Protein AF-A0A2G9TCK2-F1 (afdb_monomer_lite)

Structure (mmCIF, N/CA/C/O backbone):
data_AF-A0A2G9TCK2-F1
#
_entry.id   AF-A0A2G9TCK2-F1
#
loop_
_atom_site.group_PDB
_atom_site.id
_atom_site.type_symbol
_atom_site.label_atom_id
_atom_site.label_alt_id
_atom_site.label_comp_id
_atom_site.label_asym_id
_atom_site.label_entity_id
_atom_site.label_seq_id
_atom_site.pdbx_PDB_ins_code
_atom_site.Cartn_x
_atom_site.Cartn_y
_atom_site.Cartn_z
_atom_site.occupancy
_atom_site.B_iso_or_equiv
_atom_site.auth_seq_id
_atom_site.auth_comp_id
_atom_site.auth_asym_id
_atom_site.auth_atom_id
_atom_site.pdbx_PDB_model_num
ATOM 1 N N . PRO A 1 1 ? 6.711 -4.823 -14.436 1.00 47.94 1 PRO A N 1
ATOM 2 C CA . PRO A 1 1 ? 7.506 -5.635 -15.397 1.00 47.94 1 PRO A CA 1
ATOM 3 C C . PRO A 1 1 ? 9.029 -5.456 -15.222 1.00 47.94 1 PRO A C 1
ATOM 5 O O . PRO A 1 1 ? 9.559 -4.376 -15.463 1.00 47.94 1 PRO A O 1
ATOM 8 N N . SER A 1 2 ? 9.740 -6.509 -14.799 1.00 54.88 2 SER A N 1
ATOM 9 C CA . SER A 1 2 ? 11.203 -6.491 -14.633 1.00 54.88 2 SER A CA 1
ATOM 10 C C . SER A 1 2 ? 11.916 -6.965 -15.904 1.00 54.88 2 SER A C 1
ATOM 12 O O . SER A 1 2 ? 12.131 -8.165 -16.093 1.00 54.88 2 SER A O 1
ATOM 14 N N . THR A 1 3 ? 12.307 -6.034 -16.771 1.00 55.91 3 THR A N 1
ATOM 15 C CA . THR A 1 3 ? 13.077 -6.352 -17.979 1.00 55.91 3 THR A CA 1
ATOM 16 C C . THR A 1 3 ? 14.489 -5.796 -17.843 1.00 55.91 3 THR A C 1
ATOM 18 O O . THR A 1 3 ? 14.697 -4.639 -17.486 1.00 55.91 3 THR A O 1
ATOM 21 N N . VAL A 1 4 ? 15.488 -6.631 -18.121 1.00 64.31 4 VAL A N 1
ATOM 22 C CA . VAL A 1 4 ? 16.882 -6.184 -18.199 1.00 64.31 4 VAL A CA 1
ATOM 23 C C . VAL A 1 4 ? 17.215 -5.939 -19.663 1.00 64.31 4 VAL A C 1
ATOM 25 O O . VAL A 1 4 ? 17.347 -6.883 -20.443 1.00 64.31 4 VAL A O 1
ATOM 28 N N . TYR A 1 5 ? 17.361 -4.671 -20.037 1.00 65.25 5 TYR A N 1
ATOM 29 C CA . TYR A 1 5 ? 17.766 -4.280 -21.380 1.00 65.25 5 TYR A CA 1
ATOM 30 C C . TYR A 1 5 ? 19.286 -4.298 -21.500 1.00 65.25 5 TYR A C 1
ATOM 32 O O . TYR A 1 5 ? 20.031 -3.862 -20.619 1.00 65.25 5 TYR A O 1
ATOM 40 N N . ARG A 1 6 ? 19.746 -4.826 -22.631 1.00 73.62 6 ARG A N 1
ATOM 41 C CA . ARG A 1 6 ? 21.156 -4.918 -23.000 1.00 73.62 6 ARG A CA 1
ATOM 42 C C . ARG A 1 6 ? 21.395 -3.926 -24.124 1.00 73.62 6 ARG A C 1
ATOM 44 O O . ARG A 1 6 ? 21.000 -4.185 -25.255 1.00 73.62 6 ARG A O 1
ATOM 51 N N . LEU A 1 7 ? 22.019 -2.800 -23.804 1.00 72.62 7 LEU A N 1
ATOM 52 C CA . LEU A 1 7 ? 22.231 -1.710 -24.750 1.00 72.62 7 LEU A CA 1
ATOM 53 C C . LEU A 1 7 ? 23.680 -1.707 -25.243 1.00 72.62 7 LEU A C 1
ATOM 55 O O . LEU A 1 7 ? 24.627 -1.890 -24.471 1.00 72.62 7 LEU A O 1
ATOM 59 N N . ARG A 1 8 ? 23.842 -1.502 -26.549 1.00 70.44 8 ARG A N 1
ATOM 60 C CA . ARG A 1 8 ? 25.108 -1.186 -27.214 1.00 70.44 8 ARG A CA 1
ATOM 61 C C . ARG A 1 8 ? 24.833 -0.091 -28.230 1.00 70.44 8 ARG A C 1
ATOM 63 O O . ARG A 1 8 ? 23.786 -0.107 -28.865 1.00 70.44 8 ARG A O 1
ATOM 70 N N . ALA A 1 9 ? 25.776 0.825 -28.369 1.00 73.31 9 ALA A N 1
ATOM 71 C CA . ALA A 1 9 ? 25.702 1.912 -29.329 1.00 73.31 9 ALA A CA 1
ATOM 72 C C . ALA A 1 9 ? 26.785 1.726 -30.391 1.00 73.31 9 ALA A C 1
ATOM 74 O O . ALA A 1 9 ? 27.914 1.352 -30.068 1.00 73.31 9 ALA A O 1
ATOM 75 N N . THR A 1 10 ? 26.441 1.996 -31.639 1.00 62.34 10 THR A N 1
ATOM 76 C CA . THR A 1 10 ? 27.368 2.120 -32.766 1.00 62.34 10 THR A CA 1
ATOM 77 C C . THR A 1 10 ? 27.177 3.498 -33.386 1.00 62.34 10 THR A C 1
ATOM 79 O O . THR A 1 10 ? 26.132 4.126 -33.218 1.00 62.34 10 THR A O 1
ATOM 82 N N . VAL A 1 11 ? 28.207 3.999 -34.060 1.00 67.12 11 VAL A N 1
ATOM 83 C CA . VAL A 1 11 ? 28.167 5.273 -34.783 1.00 67.12 11 VAL A CA 1
ATOM 84 C C . VAL A 1 11 ? 28.315 4.970 -36.268 1.00 67.12 11 VAL A C 1
ATOM 86 O O . VAL A 1 11 ? 29.211 4.220 -36.652 1.00 67.12 11 VAL A O 1
ATOM 89 N N . LEU A 1 12 ? 27.451 5.539 -37.106 1.00 61.47 12 LEU A N 1
ATOM 90 C CA . LEU A 1 12 ? 27.493 5.373 -38.558 1.00 61.47 12 LEU A CA 1
ATOM 91 C C . LEU A 1 12 ? 28.049 6.650 -39.195 1.00 61.47 12 LEU A C 1
ATOM 93 O O . LEU A 1 12 ? 27.410 7.693 -39.127 1.00 61.47 12 LEU A O 1
ATOM 97 N N . ILE A 1 13 ? 29.219 6.576 -39.834 1.00 65.38 13 ILE A N 1
ATOM 98 C CA . ILE A 1 13 ? 29.848 7.722 -40.511 1.00 65.38 13 ILE A CA 1
ATOM 99 C C . ILE A 1 13 ? 30.075 7.350 -41.973 1.00 65.38 13 ILE A C 1
ATOM 101 O O . ILE A 1 13 ? 30.767 6.377 -42.263 1.00 65.38 13 ILE A O 1
ATOM 105 N N . ASN A 1 14 ? 29.514 8.127 -42.907 1.00 73.44 14 ASN A N 1
ATOM 106 C CA . ASN A 1 14 ? 29.665 7.900 -44.352 1.00 73.44 14 ASN A CA 1
ATOM 107 C C . ASN A 1 14 ? 29.357 6.450 -44.783 1.00 73.44 14 ASN A C 1
ATOM 109 O O . ASN A 1 14 ? 30.110 5.863 -45.556 1.00 73.44 14 ASN A O 1
ATOM 113 N N . GLN A 1 15 ? 28.262 5.865 -44.279 1.00 79.81 15 GLN A N 1
ATOM 114 C CA . GLN A 1 15 ? 27.849 4.471 -44.542 1.00 79.81 15 GLN A CA 1
ATOM 115 C C . GLN A 1 15 ? 28.784 3.389 -43.963 1.00 79.81 15 GLN A C 1
ATOM 117 O O . GLN A 1 15 ? 28.622 2.210 -44.274 1.00 79.81 15 GLN A O 1
ATOM 122 N N . VAL A 1 16 ? 29.743 3.758 -43.109 1.00 67.81 16 VAL A N 1
ATOM 123 C CA . VAL A 1 16 ? 30.616 2.817 -42.398 1.00 67.81 16 VAL A CA 1
ATOM 124 C C . VAL A 1 16 ? 30.284 2.850 -40.909 1.00 67.81 16 VAL A C 1
ATOM 126 O O . VAL A 1 16 ? 30.328 3.903 -40.273 1.00 67.81 16 VAL A O 1
ATOM 129 N N . GLU A 1 17 ? 29.924 1.692 -40.357 1.00 76.62 17 GLU A N 1
ATOM 130 C CA . GLU A 1 17 ? 29.547 1.539 -38.949 1.00 76.62 17 GLU A CA 1
ATOM 131 C C . GLU A 1 17 ? 30.781 1.321 -38.060 1.00 76.62 17 GLU A C 1
ATOM 133 O O . GLU A 1 17 ? 31.717 0.602 -38.419 1.00 76.62 17 GLU A O 1
ATOM 138 N N . SER A 1 18 ? 30.795 1.952 -36.887 1.00 75.69 18 SER A N 1
ATOM 139 C CA . SER A 1 18 ? 31.863 1.816 -35.903 1.00 75.69 18 SER A CA 1
ATOM 140 C C . SER A 1 18 ? 31.794 0.487 -35.154 1.00 75.69 18 SER A C 1
ATOM 142 O O . SER A 1 18 ? 30.760 -0.176 -35.077 1.00 75.69 18 SER A O 1
ATOM 144 N N . SER A 1 19 ? 32.883 0.150 -34.464 1.00 73.56 19 SER A N 1
ATOM 145 C CA . SER A 1 19 ? 32.839 -0.892 -33.438 1.00 73.56 19 SER A CA 1
ATOM 146 C C . SER A 1 19 ? 31.801 -0.545 -32.355 1.00 73.56 19 SER A C 1
ATOM 148 O O . SER A 1 19 ? 31.714 0.625 -31.963 1.00 73.56 19 SER A O 1
ATOM 150 N N . PRO A 1 20 ? 31.045 -1.532 -31.836 1.00 75.19 20 PRO A N 1
ATOM 151 C CA . PRO A 1 20 ? 30.061 -1.299 -30.785 1.00 75.19 20 PRO A CA 1
ATOM 152 C C . PRO A 1 20 ? 30.689 -0.812 -29.481 1.00 75.19 20 PRO A C 1
ATOM 154 O O . PRO A 1 20 ? 31.794 -1.216 -29.108 1.00 75.19 20 PRO A O 1
ATOM 157 N N . SER A 1 21 ? 29.935 -0.004 -28.741 1.00 71.06 21 SER A N 1
ATOM 158 C CA . SER A 1 21 ? 30.275 0.410 -27.386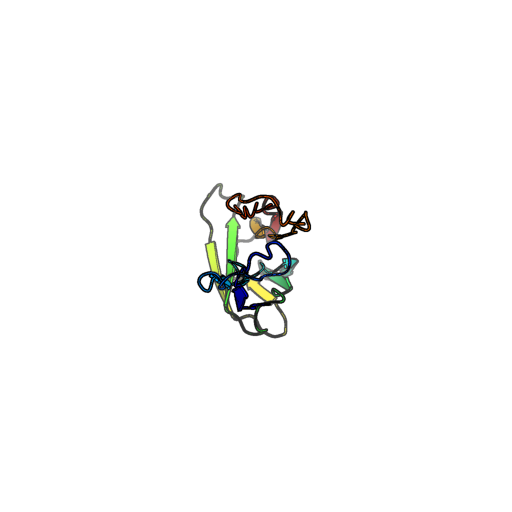 1.00 71.06 21 SER A CA 1
ATOM 159 C C . SER A 1 21 ? 30.308 -0.778 -26.413 1.00 71.06 21 SER A C 1
ATOM 161 O O . SER A 1 21 ? 29.878 -1.903 -26.705 1.00 71.06 21 SER A O 1
ATOM 163 N N . LYS A 1 22 ? 30.826 -0.524 -25.205 1.00 66.81 22 LYS A N 1
ATOM 164 C CA . LYS A 1 22 ? 30.740 -1.486 -24.100 1.00 66.81 22 LYS A CA 1
ATOM 165 C C . LYS A 1 22 ? 29.272 -1.755 -23.760 1.00 66.81 22 LYS A C 1
ATOM 167 O O . LYS A 1 22 ? 28.427 -0.874 -23.859 1.00 66.81 22 LYS A O 1
ATOM 172 N N . LEU A 1 23 ? 28.989 -2.986 -23.339 1.00 66.69 23 LEU A N 1
ATOM 173 C CA . LEU A 1 23 ? 27.641 -3.404 -22.967 1.00 66.69 23 LEU A CA 1
ATOM 174 C C . LEU A 1 23 ? 27.151 -2.614 -21.745 1.00 66.69 23 LEU A C 1
ATOM 176 O O . LEU A 1 23 ? 27.774 -2.687 -20.686 1.00 66.69 23 LEU A O 1
ATOM 180 N N . ILE A 1 24 ? 26.018 -1.931 -21.892 1.00 73.81 24 ILE A N 1
ATOM 181 C CA . ILE A 1 24 ? 25.300 -1.276 -20.798 1.00 73.81 24 ILE A CA 1
ATOM 182 C C . ILE A 1 24 ? 24.120 -2.168 -20.408 1.00 73.81 24 ILE A C 1
ATOM 184 O O . ILE A 1 24 ? 23.391 -2.670 -21.267 1.00 73.81 24 ILE A O 1
ATOM 188 N N . LEU A 1 25 ? 23.956 -2.393 -19.106 1.00 65.44 25 LEU A N 1
ATOM 189 C CA . LEU A 1 25 ? 22.826 -3.126 -18.544 1.00 65.44 25 LEU A CA 1
ATOM 190 C C . LEU A 1 25 ? 21.871 -2.118 -17.912 1.00 65.44 25 LEU A C 1
ATOM 192 O O . LEU A 1 25 ? 22.225 -1.481 -16.923 1.00 65.44 25 LEU A O 1
ATOM 196 N N . LEU A 1 26 ? 20.676 -1.985 -18.481 1.00 64.81 26 LEU A N 1
ATOM 197 C CA . LEU A 1 26 ? 19.606 -1.172 -17.916 1.00 64.81 26 LEU A CA 1
ATOM 198 C C . LEU A 1 26 ? 18.586 -2.106 -17.274 1.00 64.81 26 LEU A C 1
ATOM 200 O O . LEU A 1 26 ? 17.916 -2.879 -17.957 1.00 64.81 26 LEU A O 1
ATOM 204 N N . ASN A 1 27 ? 18.492 -2.051 -15.952 1.00 62.16 27 ASN A N 1
ATOM 205 C CA . ASN A 1 27 ? 17.476 -2.781 -15.215 1.00 62.16 27 ASN A CA 1
ATOM 206 C C . ASN A 1 27 ? 16.262 -1.867 -15.031 1.00 62.16 27 ASN A C 1
ATOM 208 O O . ASN A 1 27 ? 16.377 -0.853 -14.351 1.00 62.16 27 ASN A O 1
ATOM 212 N N . THR A 1 28 ? 15.121 -2.216 -15.627 1.00 60.56 28 THR A N 1
ATOM 213 C CA . THR A 1 28 ? 13.873 -1.451 -15.459 1.00 60.56 28 THR A CA 1
ATOM 214 C C . THR A 1 28 ? 13.026 -1.957 -14.303 1.00 60.56 28 THR A C 1
ATOM 216 O O . THR A 1 28 ? 11.824 -1.704 -14.269 1.00 60.56 28 THR A O 1
ATOM 219 N N . ARG A 1 29 ? 13.606 -2.726 -13.374 1.00 57.66 29 ARG A N 1
ATOM 220 C CA . ARG A 1 29 ? 12.928 -3.036 -12.121 1.00 57.66 29 ARG A CA 1
ATOM 221 C C . ARG A 1 29 ? 12.615 -1.711 -11.427 1.00 57.66 29 ARG A C 1
ATOM 223 O O . ARG A 1 29 ? 13.535 -0.975 -11.078 1.00 57.66 29 ARG A O 1
ATOM 230 N N . GLU A 1 30 ? 11.325 -1.430 -11.266 1.00 56.97 30 GLU A N 1
ATOM 231 C CA . GLU A 1 30 ? 10.819 -0.389 -10.372 1.00 56.97 30 GLU A CA 1
ATOM 232 C C . GLU A 1 30 ? 11.573 -0.511 -9.039 1.00 56.97 30 GLU A C 1
ATOM 234 O O . GLU A 1 30 ? 11.705 -1.605 -8.483 1.00 56.97 30 GLU A O 1
ATOM 239 N N . ALA A 1 31 ? 12.171 0.587 -8.573 1.00 52.81 31 ALA A N 1
ATOM 240 C CA . ALA A 1 31 ? 13.053 0.562 -7.405 1.00 52.81 31 ALA A CA 1
ATOM 241 C C . ALA A 1 31 ? 12.311 0.197 -6.102 1.00 52.81 31 ALA A C 1
ATOM 243 O O . ALA A 1 31 ? 12.950 -0.141 -5.107 1.00 52.81 31 ALA A O 1
ATOM 244 N N . ALA A 1 32 ? 10.978 0.216 -6.121 1.00 55.81 32 ALA A N 1
ATOM 245 C CA . ALA A 1 32 ? 10.106 -0.244 -5.056 1.00 55.81 32 ALA A CA 1
ATOM 246 C C . ALA A 1 32 ? 8.848 -0.862 -5.673 1.00 55.81 32 ALA A C 1
ATOM 248 O O . ALA A 1 32 ? 8.403 -0.412 -6.725 1.00 55.81 32 ALA A O 1
ATOM 249 N N . SER A 1 33 ? 8.293 -1.874 -5.004 1.00 59.94 33 SER A N 1
ATOM 250 C CA . SER A 1 33 ? 6.962 -2.385 -5.330 1.00 59.94 33 SER A CA 1
ATOM 251 C C . SER A 1 33 ? 5.957 -1.242 -5.336 1.00 59.94 33 SER A C 1
ATOM 253 O O . SER A 1 33 ? 6.061 -0.346 -4.486 1.00 59.94 33 SER A O 1
ATOM 255 N N . LYS A 1 34 ? 4.948 -1.286 -6.214 1.00 71.06 34 LYS A N 1
ATOM 256 C CA . LYS A 1 34 ? 3.823 -0.356 -6.067 1.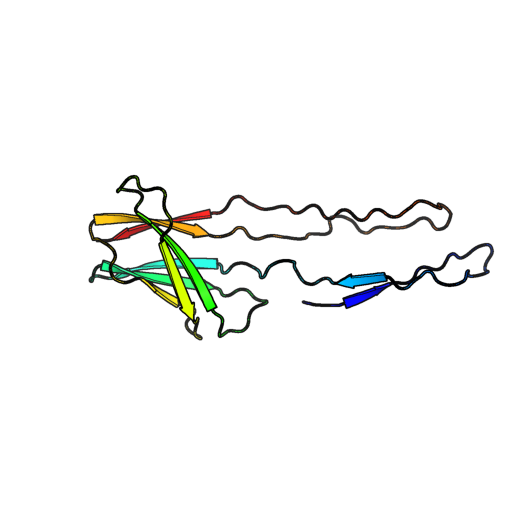00 71.06 34 LYS A CA 1
ATOM 257 C C . LYS A 1 34 ? 3.194 -0.555 -4.688 1.00 71.06 34 LYS A C 1
ATOM 259 O O . LYS A 1 34 ? 3.238 -1.645 -4.114 1.00 71.06 34 LYS A O 1
ATOM 264 N N . SER A 1 35 ? 2.671 0.524 -4.116 1.00 73.06 35 SER A N 1
ATOM 265 C CA . SER A 1 35 ? 2.041 0.462 -2.797 1.00 73.06 35 SER A CA 1
ATOM 266 C C . SER A 1 35 ? 0.605 -0.052 -2.918 1.00 73.06 35 SER A C 1
ATOM 268 O O . SER A 1 35 ? -0.091 0.338 -3.857 1.00 73.06 35 SER A O 1
ATOM 270 N N . PRO A 1 36 ? 0.132 -0.903 -1.992 1.00 81.62 36 PRO A N 1
ATOM 271 C CA . PRO A 1 36 ? -1.260 -1.332 -1.974 1.00 81.62 36 PRO A CA 1
ATOM 272 C C . PRO A 1 36 ? -2.197 -0.144 -1.710 1.00 81.62 36 PRO A C 1
ATOM 274 O O . PRO A 1 36 ? -1.880 0.772 -0.946 1.00 81.62 36 PRO A O 1
ATOM 277 N N . LEU A 1 37 ? -3.377 -0.176 -2.325 1.00 85.19 37 LEU A N 1
ATOM 278 C CA . LEU A 1 37 ? -4.378 0.886 -2.225 1.00 85.19 37 LEU A CA 1
ATOM 279 C C . LEU A 1 37 ? -5.436 0.523 -1.183 1.00 85.19 37 LEU A C 1
ATOM 281 O O . LEU A 1 37 ? -6.158 -0.453 -1.366 1.00 85.19 37 LEU A O 1
ATOM 285 N N . ILE A 1 38 ? -5.596 1.325 -0.129 1.00 87.50 38 ILE A N 1
ATOM 286 C CA . ILE A 1 38 ? -6.697 1.144 0.829 1.00 87.50 38 ILE A CA 1
ATOM 287 C C . ILE A 1 38 ? -8.011 1.537 0.139 1.00 87.50 38 ILE A C 1
ATOM 289 O O . ILE A 1 38 ? -8.207 2.690 -0.232 1.00 87.50 38 ILE A O 1
ATOM 293 N N . GLN A 1 39 ? -8.923 0.580 -0.027 1.00 88.06 39 GLN A N 1
ATOM 294 C CA . GLN A 1 39 ? -10.230 0.796 -0.651 1.00 88.06 39 GLN A CA 1
ATOM 295 C C . GLN A 1 39 ? -11.289 1.213 0.369 1.00 88.06 39 GLN A C 1
ATOM 297 O O . GLN A 1 39 ? -12.115 2.083 0.091 1.00 88.06 39 GLN A O 1
ATOM 302 N N . ALA A 1 40 ? -11.292 0.578 1.542 1.00 88.38 40 ALA A N 1
ATOM 303 C CA . ALA A 1 40 ? -12.264 0.863 2.586 1.00 88.38 40 ALA A CA 1
ATOM 304 C C . ALA A 1 40 ? -11.733 0.522 3.978 1.00 88.38 40 ALA A C 1
ATOM 306 O O . ALA A 1 40 ? -10.947 -0.407 4.156 1.00 88.38 40 ALA A O 1
ATOM 307 N N . VAL A 1 41 ? -12.245 1.246 4.975 1.00 91.00 41 VAL A N 1
ATOM 308 C CA . VAL A 1 41 ? -12.027 0.971 6.397 1.00 91.00 41 VAL A CA 1
ATOM 309 C C . VAL A 1 41 ? -13.386 0.801 7.066 1.00 91.00 41 VAL A C 1
ATOM 311 O O . VAL A 1 41 ? -14.225 1.702 7.023 1.00 91.00 41 VAL A O 1
ATOM 314 N N . LYS A 1 42 ? -13.631 -0.372 7.653 1.00 90.81 42 LYS A N 1
ATOM 315 C CA . LYS A 1 42 ? -14.903 -0.733 8.293 1.00 90.81 42 LYS A CA 1
ATOM 316 C C . LYS A 1 42 ? -14.691 -0.978 9.776 1.00 90.81 42 LYS A C 1
ATOM 318 O O . LYS A 1 42 ? -13.923 -1.850 10.167 1.00 90.81 42 LYS A O 1
ATOM 323 N N . VAL A 1 43 ? -15.414 -0.230 10.598 1.00 89.88 43 VAL A N 1
ATOM 324 C CA . VAL A 1 43 ? -15.392 -0.373 12.055 1.00 89.88 43 VAL A CA 1
ATOM 325 C C . VAL A 1 43 ? -16.432 -1.414 12.453 1.00 89.88 43 VAL A C 1
ATOM 327 O O . VAL A 1 43 ? -17.600 -1.318 12.073 1.00 89.88 43 VAL A O 1
ATOM 330 N N . LEU A 1 44 ? -16.004 -2.433 13.188 1.00 87.94 44 LEU A N 1
ATOM 331 C CA . LEU A 1 44 ? -16.857 -3.499 13.693 1.00 87.94 44 LEU A CA 1
ATOM 332 C C . LEU A 1 44 ? -17.420 -3.124 15.068 1.00 87.94 44 LEU A C 1
ATOM 334 O O . LEU A 1 44 ? -16.815 -2.383 15.837 1.00 87.94 44 LEU A O 1
ATOM 338 N N . VAL A 1 45 ? -18.573 -3.702 15.404 1.00 82.69 45 VAL A N 1
ATOM 339 C CA . VAL A 1 45 ? -19.274 -3.486 16.687 1.00 82.69 45 VAL A CA 1
ATOM 340 C C . VAL A 1 45 ? -18.459 -3.864 17.927 1.00 82.69 45 VAL A C 1
ATOM 342 O O . VAL A 1 45 ? -18.777 -3.418 19.021 1.00 82.69 45 VAL A O 1
ATOM 345 N N . ASN A 1 46 ? -17.422 -4.686 17.776 1.00 82.50 46 ASN A N 1
ATOM 346 C CA . ASN A 1 46 ? -16.530 -5.091 18.863 1.00 82.50 46 ASN A CA 1
ATOM 347 C C . ASN A 1 46 ? -15.298 -4.171 19.011 1.00 82.50 46 ASN A C 1
ATOM 349 O O . ASN A 1 46 ? -14.334 -4.565 19.666 1.00 82.50 46 ASN A O 1
ATOM 353 N N . GLY A 1 47 ? -15.287 -3.006 18.352 1.00 81.38 47 GLY A N 1
ATOM 354 C CA . GLY A 1 47 ? -14.169 -2.057 18.361 1.00 81.38 47 GLY A CA 1
ATOM 355 C C . GLY A 1 47 ? -12.978 -2.465 17.485 1.00 81.38 47 GLY A C 1
ATOM 356 O O . GLY A 1 47 ? -11.978 -1.754 17.432 1.00 81.38 47 GLY A O 1
ATOM 357 N N . SER A 1 48 ? -13.058 -3.599 16.782 1.00 89.62 48 SER A N 1
ATOM 358 C CA . SER A 1 48 ? -12.050 -3.980 15.785 1.00 89.62 48 SER A CA 1
ATOM 359 C C . SER A 1 48 ? -12.303 -3.260 14.463 1.00 89.62 48 SER A C 1
ATOM 361 O O . SER A 1 48 ? -13.425 -2.846 14.172 1.00 89.62 48 SER A O 1
ATOM 363 N N . VAL A 1 49 ? -11.268 -3.117 13.642 1.00 91.69 49 VAL A N 1
ATOM 364 C CA . VAL A 1 49 ? -11.353 -2.393 12.370 1.00 91.69 49 VAL A CA 1
ATOM 365 C C . VAL A 1 49 ? -10.792 -3.244 11.252 1.00 91.69 49 VAL A C 1
ATOM 367 O O . VAL A 1 49 ? -9.783 -3.921 11.410 1.00 91.69 49 VAL A O 1
ATOM 370 N N . PHE A 1 50 ? -11.467 -3.209 10.115 1.00 90.44 50 PHE A N 1
ATOM 371 C CA . PHE A 1 50 ? -11.140 -3.998 8.948 1.00 90.44 50 PHE A CA 1
ATOM 372 C C . PHE A 1 50 ? -10.735 -3.095 7.791 1.00 90.44 50 PHE A C 1
ATOM 374 O O . PHE A 1 50 ? -11.488 -2.189 7.433 1.00 90.44 50 PHE A O 1
ATOM 381 N N . PHE A 1 51 ? -9.574 -3.359 7.205 1.00 92.19 51 PHE A N 1
ATOM 382 C CA . PHE A 1 51 ? -9.105 -2.691 5.997 1.00 92.19 51 PHE A CA 1
ATOM 383 C C . PHE A 1 51 ? -9.343 -3.615 4.814 1.00 92.19 51 PHE A C 1
ATOM 385 O O . PHE A 1 51 ? -8.920 -4.768 4.833 1.00 92.19 51 PHE A O 1
ATOM 392 N N . GLU A 1 52 ? -10.009 -3.098 3.791 1.00 91.38 52 GLU A N 1
ATOM 393 C CA . GLU A 1 52 ? -10.067 -3.696 2.459 1.00 91.38 52 GLU A CA 1
ATOM 394 C C . GLU A 1 52 ? -9.065 -2.937 1.591 1.00 91.38 52 GLU A C 1
ATOM 396 O O . GLU A 1 52 ? -9.109 -1.704 1.543 1.00 91.38 52 GLU A O 1
ATOM 401 N N . PHE A 1 53 ? -8.150 -3.649 0.938 1.00 88.06 53 PHE A N 1
ATOM 402 C CA . PHE A 1 53 ? -7.132 -3.042 0.088 1.00 88.06 53 PHE A CA 1
ATOM 403 C C . PHE A 1 53 ? -7.004 -3.774 -1.247 1.00 88.06 53 PHE A C 1
ATOM 405 O O . PHE A 1 53 ? -7.364 -4.939 -1.377 1.00 88.06 53 PHE A O 1
ATOM 412 N N . LEU A 1 54 ? -6.491 -3.069 -2.249 1.00 86.75 54 LEU A N 1
ATOM 413 C CA . LEU A 1 54 ? -6.074 -3.643 -3.517 1.00 86.75 54 LEU A CA 1
ATOM 414 C C . LEU A 1 54 ? -4.565 -3.931 -3.432 1.00 86.75 54 LEU A C 1
ATOM 416 O O . LEU A 1 54 ? -3.798 -2.986 -3.212 1.00 86.75 54 LEU A O 1
ATOM 420 N N . PRO A 1 55 ? -4.121 -5.193 -3.574 1.00 82.94 55 PRO A N 1
ATOM 421 C CA . PRO A 1 55 ? -2.706 -5.518 -3.689 1.00 82.94 55 PRO A CA 1
ATOM 422 C C . PRO A 1 55 ? -2.071 -4.804 -4.884 1.00 82.94 55 PRO A C 1
ATOM 424 O O . PRO A 1 55 ? -2.742 -4.468 -5.861 1.00 82.94 55 PRO A O 1
ATOM 427 N N . ALA A 1 56 ? -0.764 -4.596 -4.808 1.00 76.38 56 ALA A N 1
ATOM 428 C CA . ALA A 1 56 ? 0.007 -4.057 -5.913 1.00 76.38 56 ALA A CA 1
ATOM 429 C C . ALA A 1 56 ? 0.095 -5.071 -7.069 1.00 76.38 56 ALA A C 1
ATOM 431 O O . ALA A 1 56 ? 0.263 -6.266 -6.837 1.00 76.38 56 ALA A O 1
ATOM 432 N N . GLU A 1 57 ? -0.026 -4.600 -8.315 1.00 71.88 57 GLU A N 1
ATOM 433 C CA . GLU A 1 57 ? -0.071 -5.459 -9.515 1.00 71.88 57 GLU A CA 1
ATOM 434 C C . GLU A 1 57 ? 1.222 -6.256 -9.754 1.00 71.88 57 GLU A C 1
ATOM 436 O O . GLU A 1 57 ? 1.227 -7.247 -10.484 1.00 71.88 57 GLU A O 1
ATOM 441 N N . ASP A 1 58 ? 2.329 -5.805 -9.172 1.00 66.12 58 ASP A N 1
ATOM 442 C CA . ASP A 1 58 ? 3.663 -6.380 -9.301 1.00 66.12 58 ASP A CA 1
ATOM 443 C C . ASP A 1 58 ? 4.032 -7.344 -8.159 1.00 66.12 58 ASP A C 1
ATOM 445 O O . ASP A 1 58 ? 5.178 -7.791 -8.078 1.00 66.12 58 ASP A O 1
ATOM 449 N N . VAL A 1 59 ? 3.062 -7.687 -7.306 1.00 65.31 59 VAL A N 1
ATOM 450 C CA . VAL A 1 59 ? 3.245 -8.510 -6.108 1.00 65.31 59 VAL A CA 1
ATOM 451 C C . VAL A 1 59 ? 2.353 -9.753 -6.168 1.00 65.31 59 VAL A C 1
ATOM 453 O O . VAL A 1 59 ? 1.186 -9.682 -6.550 1.00 65.31 59 VAL A O 1
ATOM 456 N N . ASP A 1 60 ? 2.898 -10.909 -5.780 1.00 64.38 60 ASP A N 1
ATOM 457 C CA . ASP A 1 60 ? 2.124 -12.149 -5.686 1.00 64.38 60 ASP A CA 1
ATOM 458 C C . ASP A 1 60 ? 1.002 -12.015 -4.639 1.00 64.38 60 ASP A C 1
ATOM 460 O O . ASP A 1 60 ? 1.193 -11.406 -3.583 1.00 64.38 60 ASP A O 1
ATOM 464 N N . LEU A 1 61 ? -0.155 -12.643 -4.907 1.00 60.09 61 LEU A N 1
ATOM 465 C CA . LEU A 1 61 ? -1.373 -12.608 -4.068 1.00 60.09 61 LEU A CA 1
ATOM 466 C C . LEU A 1 61 ? -1.135 -12.941 -2.584 1.00 60.09 61 LEU A C 1
ATOM 468 O O . LEU A 1 61 ? -1.938 -12.556 -1.736 1.00 60.09 61 LEU A O 1
ATOM 472 N N . VAL A 1 62 ? -0.055 -13.664 -2.287 1.00 58.84 62 VAL A N 1
ATOM 473 C CA . VAL A 1 62 ? 0.380 -14.016 -0.938 1.00 58.84 62 VAL A CA 1
ATOM 474 C C . VAL A 1 62 ? 1.708 -13.316 -0.678 1.00 58.84 62 VAL A C 1
ATOM 476 O O . VAL A 1 62 ? 2.767 -13.794 -1.080 1.00 58.84 62 VAL A O 1
ATOM 479 N N . SER A 1 63 ? 1.628 -12.149 -0.047 1.00 69.00 63 SER A N 1
ATOM 480 C CA . SER A 1 63 ? 2.783 -11.328 0.313 1.00 69.00 63 SER A CA 1
ATOM 481 C C . SER A 1 63 ? 2.621 -10.752 1.710 1.00 69.00 63 SER A C 1
ATOM 483 O O . SER A 1 63 ? 1.503 -10.558 2.194 1.00 69.00 63 SER A O 1
ATOM 485 N N . ASN A 1 64 ? 3.754 -10.477 2.354 1.00 80.81 64 ASN A N 1
ATOM 486 C CA . ASN A 1 64 ? 3.783 -9.833 3.660 1.00 80.81 64 ASN A CA 1
ATOM 487 C C . ASN A 1 64 ? 3.593 -8.328 3.487 1.00 80.81 64 ASN A C 1
ATOM 489 O O . ASN A 1 64 ? 4.381 -7.671 2.804 1.00 80.81 64 ASN A O 1
ATOM 493 N N . TYR A 1 65 ? 2.563 -7.799 4.132 1.00 83.62 65 TYR A N 1
ATOM 494 C CA . TYR A 1 65 ? 2.263 -6.381 4.196 1.00 83.62 65 TYR A CA 1
ATOM 495 C C . TYR A 1 65 ? 2.413 -5.881 5.626 1.00 83.62 65 TYR A C 1
ATOM 497 O O . TYR A 1 65 ? 2.207 -6.614 6.592 1.00 83.62 65 TYR A O 1
ATOM 505 N N . THR A 1 66 ? 2.715 -4.596 5.740 1.00 86.94 66 THR A N 1
ATOM 506 C CA . THR A 1 66 ? 2.719 -3.877 7.008 1.00 86.94 66 THR A CA 1
ATOM 507 C C . THR A 1 66 ? 1.695 -2.763 6.903 1.00 86.94 66 THR A C 1
ATOM 509 O O . THR A 1 66 ? 1.737 -1.966 5.966 1.00 86.94 66 THR A O 1
ATOM 512 N N . VAL A 1 67 ? 0.773 -2.698 7.859 1.00 88.81 67 VAL A N 1
ATOM 513 C CA . VAL A 1 67 ? -0.085 -1.526 8.043 1.00 88.81 67 VAL A CA 1
ATOM 514 C C . VAL A 1 67 ? 0.449 -0.686 9.194 1.00 88.81 67 VAL A C 1
ATOM 516 O O . VAL A 1 67 ? 0.740 -1.195 10.278 1.00 88.81 67 VAL A O 1
ATOM 519 N N . GLU A 1 68 ? 0.579 0.613 8.942 1.00 90.88 68 GLU A N 1
ATOM 520 C CA . GLU A 1 68 ? 0.991 1.601 9.933 1.00 90.88 68 GLU A CA 1
ATOM 521 C C . GLU A 1 68 ? -0.214 2.430 10.365 1.00 90.88 68 GLU A C 1
ATOM 523 O O . GLU A 1 68 ? -0.996 2.891 9.533 1.00 90.88 68 GLU A O 1
ATOM 528 N N . TYR A 1 69 ? -0.380 2.633 11.668 1.00 91.75 69 TYR A N 1
ATOM 529 C CA . TYR A 1 69 ? -1.460 3.463 12.194 1.00 91.75 69 TYR A CA 1
ATOM 530 C C . TYR A 1 69 ? -1.099 4.119 13.524 1.00 91.75 69 TYR A C 1
ATOM 532 O O . TYR A 1 69 ? -0.219 3.651 14.245 1.00 91.75 69 TYR A O 1
ATOM 540 N N . ARG A 1 70 ? -1.782 5.210 13.878 1.00 92.31 70 ARG A N 1
ATOM 541 C CA . ARG A 1 70 ? -1.612 5.878 15.179 1.00 92.31 70 ARG A CA 1
ATOM 542 C C . ARG A 1 70 ? -2.885 6.542 15.675 1.00 92.31 70 ARG A C 1
ATOM 544 O O . ARG A 1 70 ? -3.715 6.951 14.868 1.00 92.31 70 ARG A O 1
ATOM 551 N N . ASP A 1 71 ? -3.022 6.652 16.994 1.00 92.62 71 ASP A N 1
ATOM 552 C CA . ASP A 1 71 ? -4.103 7.401 17.646 1.00 92.62 71 ASP A CA 1
ATOM 553 C C . ASP A 1 71 ? -3.799 8.901 17.566 1.00 92.62 71 ASP A C 1
ATOM 555 O O . ASP A 1 71 ? -2.806 9.374 18.114 1.00 92.62 71 ASP A O 1
ATOM 559 N N . VAL A 1 72 ? -4.652 9.666 16.885 1.00 91.75 72 VAL A N 1
ATOM 560 C CA . VAL A 1 72 ? -4.472 11.121 16.757 1.00 91.75 72 VAL A CA 1
ATOM 561 C C . VAL A 1 72 ? -5.058 11.898 17.934 1.00 91.75 72 VAL A C 1
ATOM 563 O O . VAL A 1 72 ? -4.744 13.072 18.117 1.00 91.75 72 VAL A O 1
ATOM 566 N N . THR A 1 73 ? -5.898 11.266 18.753 1.00 87.56 73 THR A N 1
ATOM 567 C CA . THR A 1 73 ? -6.524 11.895 19.924 1.00 87.56 73 THR A CA 1
ATOM 568 C C . THR A 1 73 ? -5.632 11.865 21.161 1.00 87.56 73 THR A C 1
ATOM 570 O O . THR A 1 73 ? -5.787 12.708 22.041 1.00 87.56 73 THR A O 1
ATOM 573 N N . SER A 1 74 ? -4.696 10.914 21.241 1.00 84.56 74 SER A N 1
ATOM 574 C CA . SER A 1 74 ? -3.707 10.840 22.323 1.00 84.56 74 SER A CA 1
ATOM 575 C C . SER A 1 74 ? -2.639 11.935 22.221 1.00 84.56 74 SER A C 1
ATOM 577 O O . SER A 1 74 ? -1.996 12.257 23.218 1.00 84.56 74 SER A O 1
ATOM 579 N N . GLY A 1 75 ? -2.458 12.521 21.032 1.00 80.06 75 GLY A N 1
ATOM 580 C CA . GLY A 1 75 ? -1.364 13.446 20.737 1.00 80.06 75 GLY A CA 1
ATOM 581 C C . GLY A 1 75 ? -0.009 12.753 20.551 1.00 80.06 75 GLY A C 1
ATOM 582 O O . GLY A 1 75 ? 1.004 13.437 20.399 1.00 80.06 75 GLY A O 1
ATOM 583 N N . GLU A 1 76 ? 0.031 11.417 20.552 1.00 80.06 76 GLU A N 1
ATOM 584 C CA . GLU A 1 76 ? 1.241 10.661 20.243 1.00 80.06 76 GLU A CA 1
ATOM 585 C C . GLU A 1 76 ? 1.593 10.770 18.757 1.00 80.06 76 GLU A C 1
ATOM 587 O O . GLU A 1 76 ? 0.741 10.760 17.869 1.00 80.06 76 GLU A O 1
ATOM 592 N N . THR A 1 77 ? 2.889 10.865 18.474 1.00 85.19 77 THR A N 1
ATOM 593 C CA . THR A 1 77 ? 3.401 10.963 17.103 1.00 85.19 77 THR A CA 1
ATOM 594 C C . THR A 1 77 ? 3.903 9.631 16.557 1.00 85.19 77 THR A C 1
ATOM 596 O O . THR A 1 77 ? 4.144 9.541 15.351 1.00 85.19 77 THR A O 1
ATOM 599 N N . ASN A 1 78 ? 4.036 8.614 17.412 1.00 89.56 78 ASN A N 1
ATOM 600 C CA . ASN A 1 78 ? 4.599 7.314 17.066 1.00 89.56 78 ASN A CA 1
ATOM 601 C C . ASN A 1 78 ? 3.621 6.479 16.237 1.00 89.56 78 ASN A C 1
ATOM 603 O O . ASN A 1 78 ? 2.427 6.428 16.528 1.00 89.56 78 ASN A O 1
ATOM 607 N N . TRP A 1 79 ? 4.153 5.797 15.227 1.00 90.56 79 TRP A N 1
ATOM 608 C CA . TRP A 1 79 ? 3.406 4.841 14.421 1.00 90.56 79 TRP A CA 1
ATOM 609 C C . TRP A 1 79 ? 3.438 3.459 15.070 1.00 90.56 79 TRP A C 1
ATOM 611 O O . TRP A 1 79 ? 4.464 3.018 15.587 1.00 90.56 79 TRP A O 1
ATOM 621 N N . THR A 1 80 ? 2.293 2.786 15.053 1.00 91.06 80 THR A N 1
ATOM 622 C CA . THR A 1 80 ? 2.170 1.364 15.368 1.00 91.06 80 THR A CA 1
ATOM 623 C C . THR A 1 80 ? 2.239 0.587 14.065 1.00 91.06 80 THR A C 1
ATOM 625 O O . THR A 1 80 ? 1.544 0.940 13.115 1.00 91.06 80 THR A O 1
ATOM 628 N N . HIS A 1 81 ? 3.053 -0.465 14.032 1.00 91.38 81 HIS A N 1
ATOM 629 C CA . HIS A 1 81 ? 3.218 -1.334 12.869 1.00 91.38 81 HIS A CA 1
ATOM 630 C C . HIS A 1 81 ? 2.525 -2.668 13.134 1.00 91.38 81 HIS A C 1
ATOM 632 O O . HIS A 1 81 ? 2.667 -3.244 14.217 1.00 91.38 81 HIS A O 1
ATOM 638 N N . HIS A 1 82 ? 1.785 -3.161 12.149 1.00 90.06 82 HIS A N 1
ATOM 639 C CA . HIS A 1 82 ? 1.182 -4.483 12.188 1.00 90.06 82 HIS A CA 1
ATOM 640 C C . HIS A 1 82 ? 1.494 -5.229 10.894 1.00 90.06 82 HIS A C 1
ATOM 642 O O . HIS A 1 82 ? 1.001 -4.864 9.826 1.00 90.06 82 HIS A O 1
ATOM 648 N N . ASP A 1 83 ? 2.321 -6.263 11.017 1.00 90.06 83 ASP A N 1
ATOM 649 C CA . ASP A 1 83 ? 2.701 -7.135 9.911 1.00 90.06 83 ASP A CA 1
ATOM 650 C C . ASP A 1 83 ? 1.678 -8.260 9.750 1.00 90.06 83 ASP A C 1
ATOM 652 O O . ASP A 1 83 ? 1.271 -8.890 10.731 1.00 90.06 83 ASP A O 1
ATOM 656 N N . PHE A 1 84 ? 1.279 -8.529 8.511 1.00 87.94 84 PHE A N 1
ATOM 657 C CA . PHE A 1 84 ? 0.333 -9.585 8.177 1.00 87.94 84 PHE A CA 1
ATOM 658 C C . PHE A 1 84 ? 0.608 -10.160 6.786 1.00 87.94 84 PHE A C 1
ATOM 660 O O . PHE A 1 84 ? 1.152 -9.496 5.906 1.00 87.94 84 PHE A O 1
ATOM 667 N N . GLU A 1 85 ? 0.201 -11.407 6.577 1.00 85.44 85 GLU A N 1
ATOM 668 C CA . GLU A 1 85 ? 0.231 -12.049 5.265 1.00 85.44 85 GLU A CA 1
ATOM 669 C C . GLU A 1 85 ? -1.121 -11.821 4.581 1.00 85.44 85 GLU A C 1
ATOM 671 O O . GLU A 1 85 ? -2.171 -12.121 5.156 1.00 85.44 85 GLU A O 1
ATOM 676 N N . SER A 1 86 ? -1.113 -11.243 3.378 1.00 81.06 86 SER A N 1
ATOM 677 C CA . SER A 1 86 ? -2.346 -11.096 2.600 1.00 81.06 86 SER A CA 1
ATOM 678 C C . SER A 1 86 ? -2.806 -12.449 2.075 1.00 81.06 86 SER A C 1
ATOM 680 O O . SER A 1 86 ? -2.005 -13.281 1.657 1.00 81.06 86 SER A O 1
ATOM 682 N N . ASP A 1 87 ? -4.121 -12.625 2.017 1.00 80.25 87 ASP A N 1
ATOM 683 C CA . ASP A 1 87 ? -4.772 -13.734 1.336 1.00 80.25 87 ASP A CA 1
ATOM 684 C C . ASP A 1 87 ? -5.587 -13.232 0.127 1.00 80.25 87 ASP A C 1
ATOM 686 O O . ASP A 1 87 ? -5.589 -12.045 -0.215 1.00 80.25 87 ASP A O 1
ATOM 690 N N . ALA A 1 88 ? -6.326 -14.140 -0.517 1.00 81.12 88 ALA A N 1
ATOM 691 C CA . ALA A 1 88 ? -7.189 -13.825 -1.658 1.00 81.12 88 ALA A CA 1
ATOM 692 C C . ALA A 1 88 ? -8.347 -12.860 -1.329 1.00 81.12 88 ALA A C 1
ATOM 694 O O . ALA A 1 88 ? -9.062 -12.431 -2.234 1.00 81.12 88 ALA A O 1
ATOM 695 N N . SER A 1 89 ? -8.575 -12.550 -0.051 1.00 84.31 89 SER A N 1
ATOM 696 C CA . SER A 1 89 ? -9.588 -11.594 0.381 1.00 84.31 89 SER A CA 1
ATOM 697 C C . SER A 1 89 ? -9.054 -10.157 0.442 1.00 84.31 89 SER A C 1
ATOM 699 O O . SER A 1 89 ? -9.866 -9.233 0.463 1.00 84.31 89 SER A O 1
ATOM 701 N N . SER A 1 90 ? -7.724 -9.972 0.417 1.00 87.62 90 SER A N 1
ATOM 702 C CA . SER A 1 90 ? -7.030 -8.671 0.440 1.00 87.62 90 SER A CA 1
ATOM 703 C C . SER A 1 90 ? -7.518 -7.769 1.569 1.00 87.62 90 SER A C 1
ATOM 705 O O . SER A 1 90 ? -7.942 -6.622 1.385 1.00 87.62 90 SER A O 1
ATOM 707 N N . ARG A 1 91 ? -7.527 -8.354 2.767 1.00 89.50 91 ARG A N 1
ATOM 708 C CA . ARG A 1 91 ? -8.096 -7.754 3.963 1.00 89.50 91 ARG A CA 1
ATOM 709 C C . ARG A 1 91 ? -7.206 -7.958 5.174 1.00 89.50 91 ARG A C 1
ATOM 711 O O . ARG A 1 91 ? -6.585 -9.004 5.321 1.00 89.50 91 ARG A O 1
ATOM 718 N N . VAL A 1 92 ? -7.216 -6.983 6.078 1.00 91.19 92 VAL A N 1
ATOM 719 C CA . VAL A 1 92 ? -6.559 -7.096 7.385 1.00 91.19 92 VAL A CA 1
ATOM 720 C C . VAL A 1 92 ? -7.480 -6.622 8.499 1.00 91.19 92 VAL A C 1
ATOM 722 O O . VAL A 1 92 ? -8.189 -5.622 8.368 1.00 91.19 92 VAL A O 1
ATOM 725 N N . LEU A 1 93 ? -7.477 -7.371 9.601 1.00 92.12 93 LEU A N 1
ATOM 726 C CA . LEU A 1 93 ? -8.226 -7.063 10.810 1.00 92.12 93 LEU A CA 1
ATOM 727 C C . LEU A 1 93 ? -7.276 -6.510 11.873 1.00 92.12 93 LEU A C 1
ATOM 729 O O . LEU A 1 93 ? -6.429 -7.233 12.389 1.00 92.12 93 LEU A O 1
ATOM 733 N N . LEU A 1 94 ? -7.477 -5.252 12.251 1.00 92.56 94 LEU A N 1
ATOM 734 C CA . LEU A 1 94 ? -6.842 -4.652 13.414 1.00 92.56 94 LEU A CA 1
ATOM 735 C C . LEU A 1 94 ? -7.718 -4.872 14.644 1.00 92.56 94 LEU A C 1
ATOM 737 O O . LEU A 1 94 ? -8.858 -4.403 14.722 1.00 92.56 94 LEU A O 1
ATOM 741 N N . THR A 1 95 ? -7.167 -5.588 15.616 1.00 88.69 95 THR A N 1
ATOM 742 C CA . THR A 1 95 ? -7.788 -5.818 16.922 1.00 88.69 95 THR A CA 1
ATOM 743 C C . THR A 1 95 ? -7.135 -4.949 17.993 1.00 88.69 95 THR A C 1
ATOM 745 O O . THR A 1 95 ? -6.059 -4.393 17.785 1.00 88.69 95 THR A O 1
ATOM 748 N N . SER A 1 96 ? -7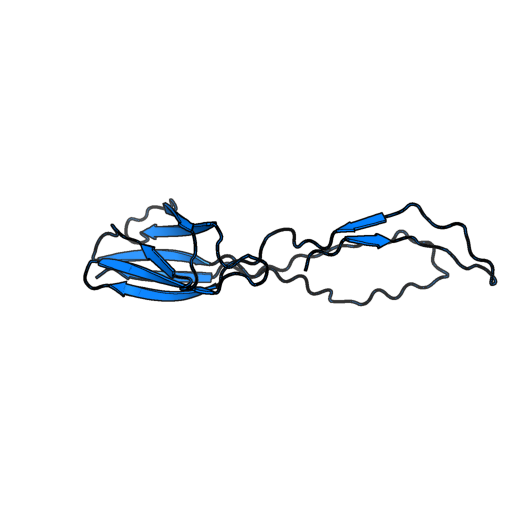.757 -4.872 19.171 1.00 85.31 96 SER A N 1
ATOM 749 C CA . SER A 1 96 ? -7.189 -4.191 20.349 1.00 85.31 96 SER A CA 1
ATOM 750 C C . SER A 1 96 ? -7.048 -2.668 20.213 1.00 85.31 96 SER A C 1
ATOM 752 O O . SER A 1 96 ? -6.232 -2.058 20.904 1.00 85.31 96 SER A O 1
ATOM 754 N N . LEU A 1 97 ? -7.855 -2.042 19.353 1.00 88.81 97 LEU A N 1
ATOM 755 C CA . LEU A 1 97 ? -7.984 -0.587 19.313 1.00 88.81 97 LEU A CA 1
ATOM 756 C C . LEU A 1 97 ? -8.837 -0.098 20.489 1.00 88.81 97 LEU A C 1
ATOM 758 O O . LEU A 1 97 ? -9.751 -0.787 20.946 1.00 88.81 97 LEU A O 1
ATOM 762 N N . GLN A 1 98 ? -8.529 1.093 20.994 1.00 89.31 98 GLN A N 1
ATOM 763 C CA . GLN A 1 98 ? -9.302 1.699 22.072 1.00 89.31 98 GLN A CA 1
ATOM 764 C C . GLN A 1 98 ? -10.590 2.323 21.507 1.00 89.31 98 GLN A C 1
ATOM 766 O O . GLN A 1 98 ? -10.527 3.020 20.492 1.00 89.31 98 GLN A O 1
ATOM 771 N N . PRO A 1 99 ? -11.748 2.121 22.160 1.00 88.00 99 PRO A N 1
ATOM 772 C CA . PRO A 1 99 ? -13.000 2.745 21.746 1.00 88.00 99 PRO A CA 1
ATOM 773 C C . PRO A 1 99 ? -12.965 4.260 21.969 1.00 88.00 99 PRO A C 1
ATOM 775 O O . PRO A 1 99 ? -12.244 4.760 22.836 1.00 88.00 99 PRO A O 1
ATOM 778 N N . ASN A 1 100 ? -13.775 4.991 21.204 1.00 87.56 100 ASN A N 1
ATOM 779 C CA . ASN A 1 100 ? -13.833 6.455 21.166 1.00 87.56 100 ASN A CA 1
ATOM 780 C C . ASN A 1 100 ? -12.492 7.131 20.839 1.00 87.56 100 ASN A C 1
ATOM 782 O O . ASN A 1 100 ? -12.220 8.247 21.289 1.00 87.56 100 ASN A O 1
ATOM 786 N N . ARG A 1 101 ? -11.647 6.462 20.051 1.00 89.25 101 ARG A N 1
ATOM 787 C CA . ARG A 1 101 ? -10.386 7.010 19.544 1.00 89.25 101 ARG A CA 1
ATOM 788 C C . ARG A 1 101 ? -10.435 7.146 18.033 1.00 89.25 101 ARG A C 1
ATOM 790 O O . ARG A 1 101 ? -10.919 6.253 17.334 1.00 89.25 101 ARG A O 1
ATOM 797 N N . THR A 1 102 ? -9.906 8.261 17.541 1.00 90.44 102 THR A N 1
ATOM 798 C CA . THR A 1 102 ? -9.674 8.467 16.112 1.00 90.44 102 THR A CA 1
ATOM 799 C C . THR A 1 102 ? -8.257 8.035 15.789 1.00 90.44 102 THR A C 1
ATOM 801 O O . THR A 1 102 ? -7.309 8.491 16.428 1.00 90.44 102 THR A O 1
ATOM 804 N N . TYR A 1 103 ? -8.115 7.195 14.776 1.00 91.62 103 TYR A N 1
ATOM 805 C CA . TYR A 1 103 ? -6.829 6.735 14.279 1.00 91.62 103 TYR A CA 1
ATOM 806 C C . TYR A 1 103 ? -6.584 7.260 12.869 1.00 91.62 103 TYR A C 1
ATOM 808 O O . TYR A 1 103 ? -7.534 7.524 12.128 1.00 91.62 103 TYR A O 1
ATOM 816 N N . GLU A 1 104 ? -5.311 7.401 12.505 1.00 91.25 104 GLU A N 1
ATOM 817 C CA . GLU A 1 104 ? -4.887 7.636 11.127 1.00 91.25 104 GLU A CA 1
ATOM 818 C C . GLU A 1 104 ? -3.968 6.518 10.632 1.00 91.25 104 GLU A C 1
ATOM 820 O O . GLU A 1 104 ? -3.184 5.980 11.413 1.00 91.25 104 GLU A O 1
ATOM 825 N N . ALA A 1 105 ? -4.048 6.211 9.337 1.00 89.88 105 ALA A N 1
ATOM 826 C CA . ALA A 1 105 ? -3.113 5.360 8.604 1.00 89.88 105 ALA A CA 1
ATOM 827 C C . ALA A 1 105 ? -2.593 6.123 7.376 1.00 89.88 105 ALA A C 1
ATOM 829 O O . ALA A 1 105 ? -3.389 6.798 6.701 1.00 89.88 105 ALA A O 1
ATOM 830 N N . PRO A 1 106 ? -1.287 6.044 7.068 1.00 84.62 106 PRO A N 1
ATOM 831 C CA . PRO A 1 106 ? -0.737 6.620 5.862 1.00 84.62 106 PRO A CA 1
ATOM 832 C C . PRO A 1 106 ? -0.973 5.662 4.693 1.00 84.62 106 PRO A C 1
ATOM 834 O O . PRO A 1 106 ? -0.736 4.460 4.781 1.00 84.62 106 PRO A O 1
ATOM 837 N N . GLN A 1 107 ? -1.407 6.210 3.568 1.00 76.25 107 GLN A N 1
ATOM 838 C CA . GLN A 1 107 ? -1.348 5.532 2.289 1.00 76.25 107 GLN A CA 1
ATOM 839 C C . GLN A 1 107 ? -0.115 6.045 1.554 1.00 76.25 107 GLN A C 1
ATOM 841 O O . GLN A 1 107 ? -0.004 7.244 1.272 1.00 76.25 107 GLN A O 1
ATOM 846 N N . LEU A 1 108 ? 0.822 5.138 1.280 1.00 61.50 108 LEU A N 1
ATOM 847 C CA . LEU A 1 108 ? 2.018 5.473 0.522 1.00 61.50 108 LEU A CA 1
ATOM 848 C C . LEU A 1 108 ? 1.622 5.982 -0.874 1.00 61.50 108 LEU A C 1
ATOM 850 O O . LEU A 1 108 ? 0.662 5.479 -1.466 1.00 61.50 108 LEU A O 1
ATOM 854 N N . PRO A 1 109 ? 2.316 7.015 -1.375 1.00 52.22 109 PRO A N 1
ATOM 855 C CA . PRO A 1 109 ? 1.975 7.615 -2.648 1.00 52.22 109 PRO A CA 1
ATOM 856 C C . PRO A 1 109 ? 2.274 6.660 -3.798 1.00 52.22 109 PRO A C 1
ATOM 858 O O . PRO A 1 109 ? 3.238 5.893 -3.767 1.00 52.22 109 PRO A O 1
ATOM 861 N N . GLU A 1 110 ? 1.444 6.738 -4.831 1.00 53.50 110 GLU A N 1
ATOM 862 C CA . GLU A 1 110 ? 1.744 6.092 -6.098 1.00 53.50 110 GLU A CA 1
ATOM 863 C C . GLU A 1 110 ? 2.928 6.822 -6.742 1.00 53.50 110 GLU A C 1
ATOM 865 O O . GLU A 1 110 ? 2.907 8.046 -6.909 1.00 53.50 110 GLU A O 1
ATOM 870 N N . VAL A 1 111 ? 3.980 6.066 -7.047 1.00 50.22 111 VAL A N 1
ATOM 871 C CA . VAL A 1 111 ? 5.145 6.560 -7.777 1.00 50.22 111 VAL A CA 1
ATOM 872 C C . VAL A 1 111 ? 4.939 6.187 -9.237 1.00 50.22 111 VAL A C 1
ATOM 874 O O . VAL A 1 111 ? 4.941 5.005 -9.570 1.00 50.22 111 VAL A O 1
ATOM 877 N N . SER A 1 112 ? 4.746 7.190 -10.093 1.00 48.19 112 SER A N 1
ATOM 878 C CA . SER A 1 112 ? 4.749 6.996 -11.543 1.00 48.19 112 SER A CA 1
ATOM 879 C C . SER A 1 112 ? 6.127 7.337 -12.094 1.00 48.19 112 SER A C 1
ATOM 881 O O . SER A 1 112 ? 6.763 8.307 -11.680 1.00 48.19 112 SER A O 1
ATOM 883 N N . LEU A 1 113 ? 6.585 6.530 -13.043 1.00 48.78 113 LEU A N 1
ATOM 884 C CA . LEU A 1 113 ? 7.709 6.857 -13.907 1.00 48.78 113 LEU A CA 1
ATOM 885 C C . LEU A 1 113 ? 7.139 7.033 -15.310 1.00 48.78 113 LEU A C 1
ATOM 887 O O . LEU A 1 113 ? 7.188 6.108 -16.118 1.00 48.78 113 LEU A O 1
ATOM 891 N N . ASP A 1 114 ? 6.562 8.201 -15.581 1.00 46.19 114 ASP A N 1
ATOM 892 C CA . ASP A 1 114 ? 6.133 8.556 -16.929 1.00 46.19 114 ASP A CA 1
ATOM 893 C C . ASP A 1 114 ? 7.336 9.124 -17.692 1.00 46.19 114 ASP A C 1
ATOM 895 O O . ASP A 1 114 ? 7.819 10.209 -17.358 1.00 46.19 114 ASP A O 1
ATOM 899 N N . PRO A 1 115 ? 7.877 8.425 -18.709 1.00 50.00 115 PRO A N 1
ATOM 900 C CA . PRO A 1 115 ? 8.851 9.041 -19.591 1.00 50.00 115 PRO A CA 1
ATOM 901 C C . PRO A 1 115 ? 8.128 10.104 -20.429 1.00 50.00 115 PRO A C 1
ATOM 903 O O . PRO A 1 115 ? 7.477 9.791 -21.421 1.00 50.00 115 PRO A O 1
ATOM 906 N N . GLU A 1 116 ? 8.242 11.373 -20.035 1.00 46.72 116 GLU A N 1
ATOM 907 C CA . GLU A 1 116 ? 7.589 12.501 -20.720 1.00 46.72 116 GLU A CA 1
ATOM 908 C C . GLU A 1 116 ? 8.127 12.755 -22.143 1.00 46.72 116 GLU A C 1
ATOM 910 O O . GLU A 1 116 ? 7.572 13.569 -22.881 1.00 46.72 116 GLU A O 1
ATOM 915 N N . SER A 1 117 ? 9.212 12.089 -22.554 1.00 45.22 117 SER A N 1
ATOM 916 C CA . SER A 1 117 ? 9.860 12.349 -23.841 1.00 45.22 117 SER A CA 1
ATOM 917 C C . SER A 1 117 ? 10.468 11.108 -24.497 1.00 45.22 117 SER A C 1
ATOM 919 O O . SER A 1 117 ? 11.191 10.323 -23.884 1.00 45.22 117 SER A O 1
ATOM 921 N N . GLU A 1 118 ? 10.199 10.963 -25.796 1.00 46.78 118 GLU A N 1
ATOM 922 C CA . GLU A 1 118 ? 10.971 10.118 -26.703 1.00 46.78 118 GLU A CA 1
ATOM 923 C C . GLU A 1 118 ? 12.281 10.846 -27.038 1.00 46.78 118 GLU A C 1
ATOM 925 O O . GLU A 1 118 ? 12.270 11.970 -27.544 1.00 46.78 118 GLU A O 1
ATOM 930 N N . ILE A 1 119 ? 13.425 10.226 -26.733 1.00 49.75 119 ILE A N 1
ATOM 931 C CA . ILE A 1 119 ? 14.735 10.809 -27.040 1.00 49.75 119 ILE A CA 1
ATOM 932 C C . ILE A 1 119 ? 15.097 10.453 -28.483 1.00 49.75 119 ILE A C 1
ATOM 934 O O . ILE A 1 119 ? 15.541 9.340 -28.767 1.00 49.75 119 ILE A O 1
ATOM 938 N N . VAL A 1 120 ? 14.938 11.414 -29.393 1.00 51.62 120 VAL A N 1
ATOM 939 C CA . VAL A 1 120 ? 15.441 11.321 -30.769 1.00 51.62 120 VAL A CA 1
ATOM 940 C C . VAL A 1 120 ? 16.873 11.853 -30.799 1.00 51.62 120 VAL A C 1
ATOM 942 O O . VAL A 1 120 ? 17.114 13.020 -30.494 1.00 51.62 120 VAL A O 1
ATOM 945 N N . LEU A 1 121 ? 17.831 10.988 -31.137 1.00 54.66 121 LEU A N 1
ATOM 946 C CA . LEU A 1 121 ? 19.249 11.342 -31.217 1.00 54.66 121 LEU A CA 1
ATOM 947 C C . LEU A 1 121 ? 19.624 11.741 -32.645 1.00 54.66 121 LEU A C 1
ATOM 949 O O . LEU A 1 121 ? 19.347 11.003 -33.590 1.00 54.66 121 LEU A O 1
ATOM 953 N N . ASP A 1 122 ? 20.290 12.886 -32.781 1.00 58.34 122 ASP A N 1
ATOM 954 C CA . ASP A 1 122 ? 20.937 13.296 -34.025 1.00 58.34 122 ASP A CA 1
ATOM 955 C C . ASP A 1 122 ? 22.276 12.537 -34.169 1.00 58.34 122 ASP A C 1
ATOM 957 O O . ASP A 1 122 ? 23.136 12.655 -33.286 1.00 58.34 122 ASP A O 1
ATOM 961 N N . PRO A 1 123 ? 22.465 11.731 -35.231 1.00 55.66 123 PRO A N 1
ATOM 962 C CA . PRO A 1 123 ? 23.670 10.924 -35.422 1.00 55.66 123 PRO A CA 1
ATOM 963 C C . PRO A 1 123 ? 24.955 11.748 -35.602 1.00 55.66 123 PRO A C 1
ATOM 965 O O . PRO A 1 123 ? 26.042 11.196 -35.422 1.00 55.66 123 PRO A O 1
ATOM 968 N N . ASP A 1 124 ? 24.856 13.045 -35.912 1.00 57.41 124 ASP A N 1
ATOM 969 C CA . ASP A 1 124 ? 26.012 13.904 -36.185 1.00 57.41 124 ASP A CA 1
ATOM 970 C C . ASP A 1 124 ? 26.563 14.610 -34.930 1.00 57.41 124 ASP A C 1
ATOM 972 O O . ASP A 1 124 ? 27.564 15.333 -35.000 1.00 57.41 124 ASP A O 1
ATOM 976 N N . VAL A 1 125 ? 25.957 14.389 -33.754 1.00 53.41 125 VAL A N 1
ATOM 977 C CA . VAL A 1 125 ? 26.310 15.103 -32.520 1.00 53.41 125 VA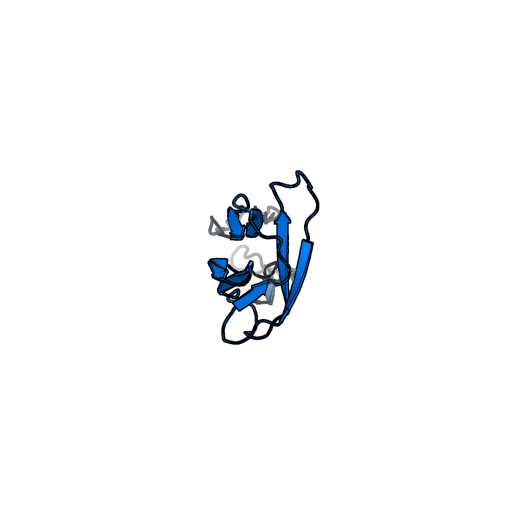L A CA 1
ATOM 978 C C . VAL A 1 125 ? 26.924 14.161 -31.475 1.00 53.41 125 VAL A C 1
ATOM 980 O O . VAL A 1 125 ? 26.258 13.343 -30.845 1.00 53.41 125 VAL A O 1
ATOM 983 N N . LEU A 1 126 ? 28.232 14.308 -31.237 1.00 53.62 126 LEU A N 1
ATOM 984 C CA . LEU A 1 126 ? 28.988 13.550 -30.229 1.00 53.62 126 LEU A CA 1
ATOM 985 C C . LEU A 1 126 ? 28.871 14.191 -28.834 1.00 53.62 126 LEU A C 1
ATOM 987 O O . LEU A 1 126 ? 29.803 14.852 -28.371 1.00 53.62 126 LEU A O 1
ATOM 991 N N . VAL A 1 127 ? 27.744 13.992 -28.148 1.00 57.19 127 VAL A N 1
ATOM 992 C CA . VAL A 1 127 ? 27.538 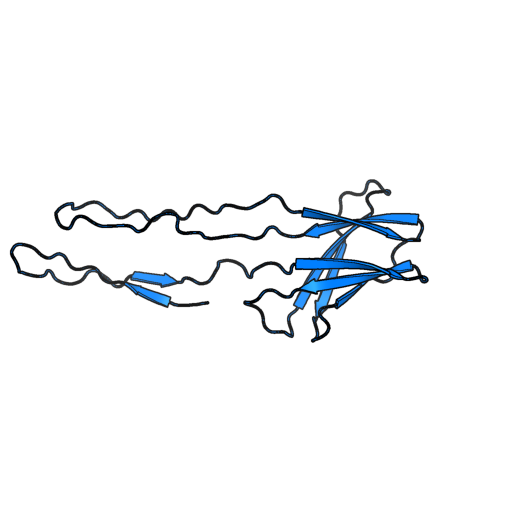14.465 -26.761 1.00 57.19 127 VAL A CA 1
ATOM 993 C C . VAL A 1 127 ? 27.272 13.279 -25.829 1.00 57.19 127 VAL A C 1
ATOM 995 O O . VAL A 1 127 ? 26.586 12.339 -26.232 1.00 57.19 127 VAL A O 1
ATOM 998 N N . PRO A 1 128 ? 27.794 13.274 -24.586 1.00 51.56 128 PRO A N 1
ATOM 999 C CA . PRO A 1 128 ? 27.392 12.290 -23.585 1.00 51.56 128 PRO A CA 1
ATOM 1000 C C . PRO A 1 128 ? 25.878 12.342 -23.337 1.00 51.56 128 PRO A C 1
ATOM 1002 O O . PRO A 1 128 ? 25.326 13.400 -23.043 1.00 51.56 128 PRO A O 1
ATOM 1005 N N . LEU A 1 129 ? 25.225 11.183 -23.434 1.00 53.12 129 LEU A N 1
ATOM 1006 C CA . LEU A 1 129 ? 23.814 11.026 -23.096 1.00 53.12 129 LEU A CA 1
ATOM 1007 C C . LEU A 1 129 ? 23.669 10.913 -21.572 1.00 53.12 129 LEU A C 1
ATOM 1009 O O . LEU A 1 129 ? 24.026 9.889 -20.987 1.00 53.12 129 LEU A O 1
ATOM 1013 N N . GLU A 1 130 ? 23.157 11.961 -20.932 1.00 50.28 130 GLU A N 1
ATOM 1014 C CA . GLU A 1 130 ? 22.780 11.940 -19.516 1.00 50.28 130 GLU A CA 1
ATOM 1015 C C . GLU A 1 130 ? 21.282 11.632 -19.418 1.00 50.28 130 GLU A C 1
ATOM 1017 O O . GLU A 1 130 ? 20.442 12.466 -19.748 1.00 50.28 130 GLU A O 1
ATOM 1022 N N . VAL A 1 131 ? 20.940 10.412 -18.997 1.00 53.38 131 VAL A N 1
ATOM 1023 C CA . VAL A 1 131 ? 19.549 10.040 -18.712 1.00 53.38 131 VAL A CA 1
ATOM 1024 C C . VAL A 1 131 ? 19.263 10.395 -17.259 1.00 53.38 131 VAL A C 1
ATOM 1026 O O . VAL A 1 131 ? 19.815 9.779 -16.346 1.00 53.38 131 VAL A O 1
ATOM 1029 N N . ARG A 1 132 ? 18.412 11.400 -17.051 1.00 49.56 132 ARG A N 1
ATOM 1030 C CA . ARG A 1 132 ? 17.878 11.762 -15.737 1.00 49.56 132 ARG A CA 1
ATOM 1031 C C . ARG A 1 132 ? 16.464 11.226 -15.614 1.00 49.56 132 ARG A C 1
ATOM 1033 O O . ARG A 1 132 ? 15.629 11.489 -16.471 1.00 49.56 132 ARG A O 1
ATOM 1040 N N . CYS A 1 133 ? 16.221 10.470 -14.553 1.00 47.47 133 CYS A N 1
ATOM 1041 C CA . CYS A 1 133 ? 14.881 10.046 -14.181 1.00 47.47 133 CYS A CA 1
ATOM 1042 C C . CYS A 1 133 ? 14.407 10.959 -13.056 1.00 47.47 133 CYS A C 1
ATOM 1044 O O . CYS A 1 133 ? 14.936 10.882 -11.945 1.00 47.47 133 CYS A O 1
ATOM 1046 N N . ASP A 1 134 ? 13.430 11.809 -13.346 1.00 47.91 134 ASP A N 1
ATOM 1047 C CA . ASP A 1 134 ? 12.767 12.610 -12.328 1.00 47.91 134 ASP A CA 1
ATOM 1048 C C . ASP A 1 134 ? 11.599 11.801 -11.757 1.00 47.91 134 ASP A C 1
ATOM 1050 O O . ASP A 1 134 ? 10.719 11.345 -12.483 1.00 47.91 134 ASP A O 1
ATOM 1054 N N . VAL A 1 135 ? 11.627 11.565 -10.445 1.00 49.47 135 VAL A N 1
ATOM 1055 C CA . VAL A 1 135 ? 10.561 10.845 -9.744 1.00 49.47 135 VAL A CA 1
ATOM 1056 C C . VAL A 1 135 ? 9.542 11.864 -9.256 1.00 49.47 135 VAL A C 1
ATOM 1058 O O . VAL A 1 135 ? 9.837 12.666 -8.367 1.00 49.47 135 VAL A O 1
ATOM 1061 N N . THR A 1 136 ? 8.332 11.823 -9.806 1.00 51.31 136 THR A N 1
ATOM 1062 C CA . THR A 1 136 ? 7.197 12.595 -9.302 1.00 51.31 136 THR A CA 1
ATOM 1063 C C . THR A 1 136 ? 6.394 11.729 -8.332 1.00 51.31 136 THR A C 1
ATOM 1065 O O . THR A 1 136 ? 5.859 10.681 -8.679 1.00 51.31 136 THR A O 1
ATOM 1068 N N . SER A 1 137 ? 6.338 12.157 -7.070 1.00 48.66 137 SER A N 1
ATOM 1069 C CA . SER A 1 137 ? 5.512 11.528 -6.035 1.00 48.66 137 SER A CA 1
ATOM 1070 C C . SER A 1 137 ? 4.401 12.483 -5.639 1.00 48.66 137 SER A C 1
ATOM 1072 O O . SER A 1 137 ? 4.645 13.663 -5.374 1.00 48.66 137 SER A O 1
ATOM 1074 N N . THR A 1 138 ? 3.181 11.970 -5.527 1.00 57.31 138 THR A N 1
ATOM 1075 C CA . THR A 1 138 ? 2.103 12.694 -4.848 1.00 57.31 138 THR A CA 1
ATOM 1076 C C . THR A 1 138 ? 2.347 12.699 -3.330 1.00 57.31 138 THR A C 1
ATOM 1078 O O . THR A 1 138 ? 3.111 11.870 -2.825 1.00 57.31 138 THR A O 1
ATOM 1081 N N . PRO A 1 139 ? 1.780 13.647 -2.563 1.00 55.91 139 PRO A N 1
ATOM 1082 C CA . PRO A 1 139 ? 1.799 13.565 -1.106 1.00 55.91 139 PRO A CA 1
ATOM 1083 C C . PRO A 1 139 ? 1.027 12.321 -0.631 1.00 55.91 139 PRO A C 1
ATOM 1085 O O . PRO A 1 139 ? -0.030 12.030 -1.196 1.00 55.91 139 PRO A O 1
ATOM 1088 N N . PRO A 1 140 ? 1.491 11.609 0.415 1.00 62.97 140 PRO A N 1
ATOM 1089 C CA . PRO A 1 140 ? 0.765 10.467 0.958 1.00 62.97 140 PRO A CA 1
ATOM 1090 C C . PRO A 1 140 ? -0.643 10.877 1.395 1.00 62.97 140 PRO A C 1
ATOM 1092 O O . PRO A 1 140 ? -0.830 11.861 2.121 1.00 62.97 140 PRO A O 1
ATOM 1095 N N . THR A 1 141 ? -1.636 10.107 0.957 1.00 74.19 141 THR A N 1
ATOM 1096 C CA . THR A 1 141 ? -3.027 10.300 1.380 1.00 74.19 141 THR A CA 1
ATOM 1097 C C . THR A 1 141 ? -3.196 9.704 2.775 1.00 74.19 141 THR A C 1
ATOM 1099 O O . THR A 1 141 ? -2.547 8.719 3.115 1.00 74.19 141 THR A O 1
ATOM 1102 N N . LYS A 1 142 ? -4.037 10.303 3.618 1.00 81.75 142 LYS A N 1
ATOM 1103 C CA . LYS A 1 142 ? -4.303 9.793 4.968 1.00 81.75 142 LYS A CA 1
ATOM 1104 C C . LYS A 1 142 ? -5.731 9.304 5.081 1.00 81.75 142 LYS A C 1
ATOM 1106 O O . LYS A 1 142 ? -6.654 9.999 4.657 1.00 81.75 142 LYS A O 1
ATOM 1111 N N . VAL A 1 143 ? -5.904 8.152 5.714 1.00 82.38 143 VAL A N 1
ATOM 1112 C CA . VAL A 1 143 ? -7.220 7.614 6.057 1.00 82.38 143 VAL A CA 1
ATOM 1113 C C . VAL A 1 143 ? -7.429 7.770 7.555 1.00 82.38 143 VAL A C 1
ATOM 1115 O O . VAL A 1 143 ? -6.560 7.389 8.334 1.00 82.38 143 VAL A O 1
ATOM 1118 N N . PHE A 1 144 ? -8.577 8.324 7.948 1.00 85.38 144 PHE A N 1
ATOM 1119 C CA . PHE A 1 144 ? -8.966 8.503 9.346 1.00 85.38 144 PHE A CA 1
ATOM 1120 C C . PHE A 1 144 ? -10.209 7.674 9.658 1.00 85.38 144 PHE A C 1
ATOM 1122 O O . PHE A 1 144 ? -11.150 7.653 8.863 1.00 85.38 144 PHE A O 1
ATOM 1129 N N . TRP A 1 145 ? -10.246 7.033 10.825 1.00 88.75 145 TRP A N 1
ATOM 1130 C CA . TRP A 1 145 ? -11.437 6.327 11.304 1.00 88.75 145 TRP A CA 1
ATOM 1131 C C . TRP A 1 145 ? -11.618 6.493 12.809 1.00 88.75 145 TRP A C 1
ATOM 1133 O O . TRP A 1 145 ? -10.650 6.613 13.558 1.00 88.75 145 TRP A O 1
ATOM 1143 N N . LEU A 1 146 ? -12.878 6.491 13.241 1.00 84.06 146 LEU A N 1
ATOM 1144 C CA . LEU A 1 146 ? -13.273 6.518 14.646 1.00 84.06 146 LEU A CA 1
ATOM 1145 C C . LEU A 1 146 ? -13.665 5.108 15.079 1.00 84.06 146 LEU A C 1
ATOM 1147 O O . LEU A 1 146 ? -14.516 4.486 14.446 1.00 84.06 146 LEU A O 1
ATOM 1151 N N . VAL A 1 147 ? -13.073 4.614 16.160 1.00 81.50 147 VAL A N 1
ATOM 1152 C CA . VAL A 1 147 ? -13.522 3.375 16.803 1.00 81.50 147 VAL A CA 1
ATOM 1153 C C . VAL A 1 147 ? -14.686 3.708 17.732 1.00 81.50 147 VAL A C 1
ATOM 1155 O O . VAL A 1 147 ? -14.548 4.594 18.575 1.00 81.50 147 VAL A O 1
ATOM 1158 N N . ASN A 1 148 ? -15.816 3.016 17.569 1.00 74.19 148 ASN A N 1
ATOM 1159 C CA . ASN A 1 148 ? -17.007 3.173 18.415 1.00 74.19 148 ASN A CA 1
ATOM 1160 C C . ASN A 1 148 ? -16.913 2.342 19.697 1.00 74.19 148 ASN A C 1
ATOM 1162 O O . ASN A 1 148 ? -16.339 1.231 19.633 1.00 74.19 148 ASN A O 1
#

Secondary structure (DSSP, 8-state):
---EEE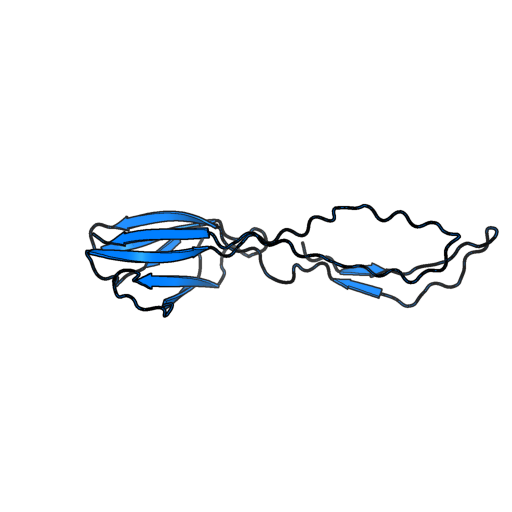E----EETTEEPPPPPPEEEE---SSPPPPEEEEEEE-TTS-EEEEEEPPTTS-SS-EEEEEEEESSS---PPEEEEEE--TT-EEEE-SPPTT-EEEEEEPPPEE-------PPPTT-----------EEPPPEEEEEE--

InterPro domains:
  IPR003961 Fibronectin type III [cd00063] (55-104)
  IPR007110 Immunoglobulin-like domain [PS50835] (109-148)
  IPR013783 Immunoglobulin-like fold [G3DSA:2.60.40.10] (27-105)
  IPR036116 Fibronectin type III superfamily [SSF49265] (14-104)

Sequence (148 aa):
PSTVYRLRATVLINQVESSPSKLILLNTREAASKSPLIQAVKVLVNGSVFFEFLPAEDVDLVSNYTVEYRDVTSGETNWTHHDFESDASSRVLLTSLQPNRTYEAPQLPEVSLDPESEIVLDPDVLVPLEVRCDVTSTPPTKVFWLVN

Organism: Teladorsagia circumcincta (NCBI:txid45464)

Radius of gyration: 23.74 Å; chains: 1; bounding box: 52×29×67 Å

Foldseek 3Di:
DWDWDWDWDWAADPNDIHDIDDTDIDTPPDPDFFFKAFPDWDADPQLKIKTAIHDGPPDDQWDKDKWWKDFVVVVDPDIDIDIDTGHPRRMDIGPDDDAQTKMKTWGFWGKDQDPPDDDDDDSVDPDDDDDDGDIDTDPIDMDMDHGD

pLDDT: mean 73.13, std 15.29, range [45.22, 92.62]